Protein AF-A0A661IWX7-F1 (afdb_monomer_lite)

pLDDT: mean 89.45, std 15.86, range [32.53, 98.56]

Structure (mmCIF, N/CA/C/O backbone):
data_AF-A0A661IWX7-F1
#
_entry.id   AF-A0A661IWX7-F1
#
loop_
_atom_site.group_PDB
_atom_site.id
_atom_site.type_symbol
_atom_site.label_atom_id
_atom_site.label_alt_id
_atom_site.label_comp_id
_atom_site.label_asym_id
_atom_site.label_entity_id
_atom_site.label_seq_id
_atom_site.pdbx_PDB_ins_code
_atom_site.Cartn_x
_atom_site.Cartn_y
_atom_site.Cartn_z
_atom_site.occupancy
_atom_site.B_iso_or_equiv
_atom_site.auth_seq_id
_atom_site.auth_comp_id
_atom_site.auth_asym_id
_atom_site.auth_atom_id
_atom_site.pdbx_PDB_model_num
ATOM 1 N N . MET A 1 1 ? -10.440 -7.975 17.833 1.00 95.81 1 MET A N 1
ATOM 2 C CA . MET A 1 1 ? -10.092 -8.667 16.569 1.00 95.81 1 MET A CA 1
ATOM 3 C C . MET A 1 1 ? -9.680 -7.626 15.547 1.00 95.81 1 MET A C 1
ATOM 5 O O . MET A 1 1 ? -10.371 -6.626 15.428 1.00 95.81 1 MET A O 1
ATOM 9 N N . VAL A 1 2 ? -8.567 -7.813 14.842 1.00 97.56 2 VAL A N 1
ATOM 10 C CA . VAL A 1 2 ? -8.062 -6.816 13.883 1.00 97.56 2 VAL A CA 1
ATOM 11 C C . VAL A 1 2 ? -7.703 -7.512 12.577 1.00 97.56 2 VAL A C 1
ATOM 13 O O . VAL A 1 2 ? -7.098 -8.581 12.617 1.00 97.56 2 VAL A O 1
ATOM 16 N N . HIS A 1 3 ? -8.075 -6.932 11.437 1.00 97.31 3 HIS A N 1
ATOM 17 C CA . HIS A 1 3 ? -7.641 -7.404 10.118 1.00 97.31 3 HIS A CA 1
ATOM 18 C C . HIS A 1 3 ? -6.649 -6.437 9.472 1.00 97.31 3 HIS A C 1
ATOM 20 O O . HIS A 1 3 ? -6.544 -5.277 9.860 1.00 97.31 3 HIS A O 1
ATOM 26 N N . THR A 1 4 ? -5.977 -6.877 8.412 1.00 96.31 4 THR A N 1
ATOM 27 C CA . THR A 1 4 ? -4.985 -6.064 7.692 1.00 96.31 4 THR A CA 1
ATOM 28 C C . THR A 1 4 ? -5.441 -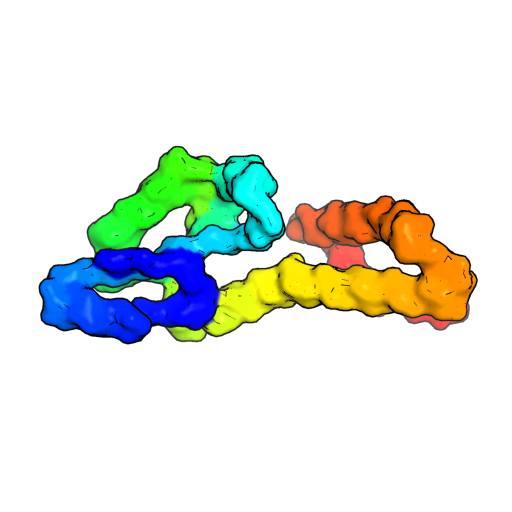5.623 6.303 1.00 96.31 4 THR A C 1
ATOM 30 O O . THR A 1 4 ? -4.654 -5.040 5.576 1.00 96.31 4 THR A O 1
ATOM 33 N N . SER A 1 5 ? -6.700 -5.858 5.909 1.00 94.31 5 SER A N 1
ATOM 34 C CA . SER A 1 5 ? -7.218 -5.421 4.603 1.00 94.31 5 SER A CA 1
ATOM 35 C C . SER A 1 5 ? -7.312 -3.895 4.467 1.00 94.31 5 SER A C 1
ATOM 37 O O . SER A 1 5 ? -7.897 -3.209 5.310 1.00 94.31 5 SER A O 1
ATOM 39 N N . GLY A 1 6 ? -6.792 -3.365 3.357 1.00 91.81 6 GLY A N 1
ATOM 40 C CA . GLY A 1 6 ? -6.927 -1.953 2.993 1.00 91.81 6 GLY A CA 1
ATOM 41 C C . GLY A 1 6 ? -8.312 -1.586 2.457 1.00 91.81 6 GLY A C 1
ATOM 42 O O . GLY A 1 6 ? -8.717 -0.438 2.604 1.00 91.81 6 GLY A O 1
ATOM 43 N N . ALA A 1 7 ? -9.042 -2.551 1.885 1.00 93.44 7 ALA A N 1
ATOM 44 C CA . ALA A 1 7 ? -10.297 -2.320 1.162 1.00 93.44 7 ALA A CA 1
ATOM 45 C C . ALA A 1 7 ? -11.564 -2.648 1.965 1.00 93.44 7 ALA A C 1
ATOM 47 O O . ALA A 1 7 ? -12.617 -2.078 1.697 1.00 93.44 7 ALA A O 1
ATOM 48 N N . LEU A 1 8 ? -11.479 -3.585 2.913 1.00 94.75 8 LEU A N 1
ATOM 49 C CA . LEU A 1 8 ? -12.629 -4.032 3.703 1.00 94.75 8 LEU A CA 1
ATOM 50 C C . LEU A 1 8 ? -12.817 -3.125 4.922 1.00 94.75 8 LEU A C 1
ATOM 52 O O . LEU A 1 8 ? -11.833 -2.823 5.599 1.00 94.75 8 LEU A O 1
ATOM 56 N N . SER A 1 9 ? -14.059 -2.714 5.184 1.00 93.94 9 SER A N 1
ATOM 57 C CA . SER A 1 9 ? -14.472 -2.047 6.425 1.00 93.94 9 SER A CA 1
ATOM 58 C C . SER A 1 9 ? -14.585 -3.052 7.575 1.00 93.94 9 SER A C 1
ATOM 60 O O . SER A 1 9 ? -14.536 -4.270 7.373 1.00 93.94 9 SER A O 1
ATOM 62 N N . LEU A 1 10 ? -14.834 -2.551 8.786 1.00 95.94 10 LEU A N 1
ATOM 63 C CA . LEU A 1 10 ? -15.056 -3.389 9.972 1.00 95.94 10 LEU A CA 1
ATOM 64 C C . LEU A 1 10 ? -16.299 -4.290 9.898 1.00 95.94 10 LEU A C 1
ATOM 66 O O . LEU A 1 10 ? -16.433 -5.183 10.736 1.00 95.94 10 LEU A O 1
ATOM 70 N N . ASP A 1 11 ? -17.175 -4.119 8.903 1.00 95.12 11 ASP A N 1
ATOM 71 C CA . ASP A 1 11 ? -18.382 -4.942 8.730 1.00 95.12 11 ASP A CA 1
ATOM 72 C C . ASP A 1 11 ? -18.047 -6.431 8.567 1.00 95.12 11 ASP A C 1
ATOM 74 O O . ASP A 1 11 ? -18.791 -7.303 9.017 1.00 95.12 11 ASP A O 1
ATOM 78 N N . VAL A 1 12 ? -16.874 -6.748 8.007 1.00 96.62 12 VAL A N 1
ATOM 79 C CA . VAL A 1 12 ? -16.395 -8.136 7.878 1.00 96.62 12 VAL A CA 1
ATOM 80 C C . VAL A 1 12 ? -16.095 -8.796 9.228 1.00 96.62 12 VAL A C 1
ATOM 82 O O . VAL A 1 12 ? -15.987 -10.017 9.312 1.00 96.62 12 VAL A O 1
ATOM 85 N N . LEU A 1 13 ? -15.970 -8.001 10.295 1.00 97.25 13 LEU A N 1
ATOM 86 C CA . LEU A 1 13 ? -15.721 -8.448 11.665 1.00 97.25 13 LEU A CA 1
ATOM 87 C C . LEU A 1 13 ? -16.993 -8.430 12.530 1.00 97.25 13 LEU A C 1
ATOM 89 O O . LEU A 1 13 ? -16.903 -8.611 13.747 1.00 97.25 13 LEU A O 1
ATOM 93 N N . GLU A 1 14 ? -18.177 -8.268 11.931 1.00 96.56 14 GLU A N 1
ATOM 94 C CA . GLU A 1 14 ? -19.453 -8.160 12.650 1.00 96.56 14 GLU A CA 1
ATOM 95 C C . 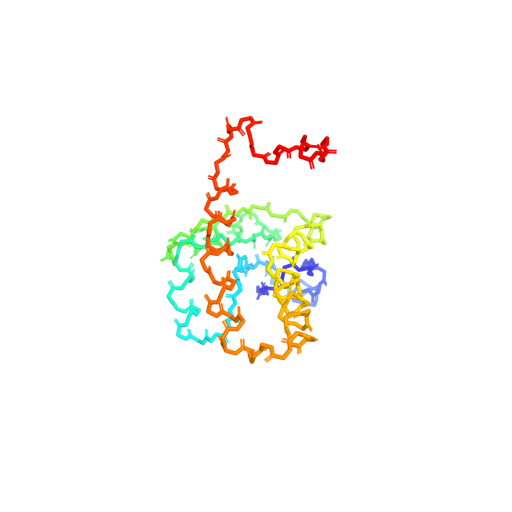GLU A 1 14 ? -19.711 -9.330 13.609 1.00 96.56 14 GLU A C 1
ATOM 97 O O . GLU A 1 14 ? -20.208 -9.135 14.717 1.00 96.56 14 GLU A O 1
ATOM 102 N N . GLY A 1 15 ? -19.318 -10.549 13.229 1.00 97.38 15 GLY A N 1
ATOM 103 C CA . GLY A 1 15 ? -19.431 -11.722 14.100 1.00 97.38 15 GLY A CA 1
ATOM 104 C C . GLY A 1 15 ? -18.653 -11.569 15.412 1.00 97.38 15 GLY A C 1
ATOM 105 O O . GLY A 1 15 ? -19.188 -11.857 16.481 1.00 97.38 15 GLY A O 1
ATOM 106 N N . ALA A 1 16 ? -17.421 -11.052 15.357 1.00 96.88 16 ALA A N 1
ATOM 107 C CA . ALA A 1 16 ? -16.627 -10.794 16.559 1.00 96.88 16 ALA A CA 1
ATOM 108 C C . ALA A 1 16 ? -17.182 -9.623 17.370 1.00 96.88 16 ALA A C 1
ATOM 110 O O . ALA A 1 16 ? -17.198 -9.692 18.598 1.00 96.88 16 ALA A O 1
ATOM 111 N N . ARG A 1 17 ? -17.695 -8.587 16.696 1.00 96.75 17 ARG A N 1
ATOM 112 C CA . ARG A 1 17 ? -18.363 -7.468 17.365 1.00 96.75 17 ARG A CA 1
ATOM 113 C C . ARG A 1 17 ? -19.576 -7.943 18.168 1.00 96.75 17 ARG A C 1
ATOM 115 O O . ARG A 1 17 ? -19.711 -7.590 19.334 1.00 96.75 17 ARG A O 1
ATOM 122 N N . ARG A 1 18 ? -20.416 -8.810 17.590 1.00 97.44 18 ARG A N 1
ATOM 123 C CA . ARG A 1 18 ? -21.568 -9.424 18.283 1.00 97.44 18 ARG A CA 1
ATOM 124 C C . ARG A 1 18 ? -21.166 -10.333 19.440 1.00 97.44 18 ARG A C 1
ATOM 126 O O . ARG A 1 18 ? -21.911 -10.437 20.406 1.00 97.44 18 ARG A O 1
ATOM 133 N N . ALA A 1 19 ? -19.993 -10.954 19.360 1.00 97.75 19 ALA A N 1
ATOM 134 C CA . ALA A 1 19 ? -19.409 -11.714 20.461 1.00 97.75 19 ALA A CA 1
ATOM 135 C C . ALA A 1 19 ? -18.773 -10.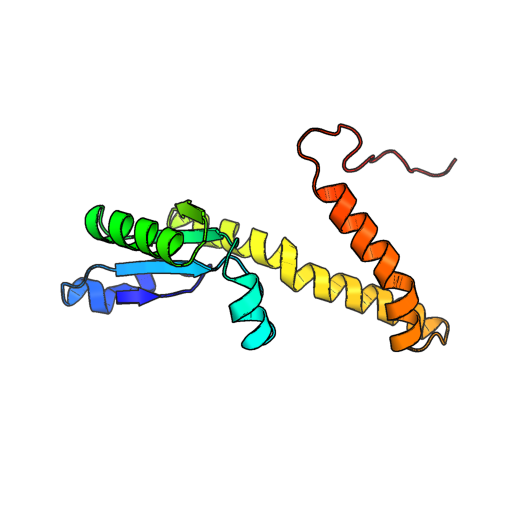824 21.555 1.00 97.75 19 ALA A C 1
ATOM 137 O O . ALA A 1 19 ? -18.185 -11.349 22.496 1.00 97.75 19 ALA A O 1
ATOM 138 N N . GLY A 1 20 ? -18.885 -9.494 21.448 1.00 96.69 20 GLY A N 1
ATOM 139 C CA . GLY A 1 20 ? -18.405 -8.533 22.444 1.00 96.69 20 GLY A CA 1
ATOM 140 C C . GLY A 1 20 ? -16.959 -8.072 22.255 1.00 96.69 20 GLY A C 1
ATOM 141 O O . GLY A 1 20 ? -16.427 -7.389 23.126 1.00 96.69 20 GLY A O 1
ATOM 142 N N . ALA A 1 21 ? -16.304 -8.423 21.144 1.00 96.94 21 ALA A N 1
ATOM 143 C CA . ALA A 1 21 ? -14.947 -7.966 20.864 1.00 96.94 21 ALA A CA 1
ATOM 144 C C . ALA A 1 21 ? -14.936 -6.576 20.210 1.00 96.94 21 ALA A C 1
ATOM 146 O O . ALA A 1 21 ? -15.736 -6.281 19.323 1.00 96.94 21 ALA A O 1
ATOM 147 N N . GLU A 1 22 ? -13.947 -5.755 20.561 1.00 97.88 22 GLU A N 1
ATOM 148 C CA . GLU A 1 22 ? -13.601 -4.581 19.757 1.00 97.88 22 GLU A CA 1
ATOM 149 C C . GLU A 1 22 ? -13.005 -5.021 18.414 1.00 97.88 22 GLU A C 1
ATOM 151 O O . GLU A 1 22 ? -12.307 -6.044 18.325 1.00 97.88 22 GLU A O 1
ATOM 156 N N . VAL A 1 23 ? -13.279 -4.257 17.357 1.00 98.38 23 VAL A N 1
ATOM 157 C CA . VAL A 1 23 ? -12.885 -4.593 15.986 1.00 98.38 23 VAL A CA 1
ATOM 158 C C . VAL A 1 23 ? -12.120 -3.449 15.330 1.00 98.38 23 VAL A C 1
ATOM 160 O O . VAL A 1 23 ? -12.449 -2.280 15.515 1.00 98.38 23 VAL A O 1
ATOM 163 N N . GLY A 1 24 ? -11.073 -3.783 14.578 1.00 97.88 24 GLY A N 1
ATOM 164 C CA . GLY A 1 24 ? -10.211 -2.795 13.934 1.00 97.88 24 GLY A CA 1
ATOM 165 C C . GLY A 1 24 ? -9.596 -3.275 12.622 1.00 97.88 24 GLY A C 1
ATOM 166 O O . GLY A 1 24 ? -9.606 -4.463 12.297 1.00 97.88 24 GLY A O 1
ATOM 167 N N . SER A 1 25 ? -9.015 -2.335 11.891 1.00 98.06 25 SER A N 1
ATOM 168 C CA . SER A 1 25 ? -8.183 -2.555 10.717 1.00 98.06 25 SER A CA 1
ATOM 169 C C . SER A 1 25 ? -6.819 -1.917 10.948 1.00 98.06 25 SER A C 1
ATOM 171 O O . SER A 1 25 ? -6.736 -0.776 11.394 1.00 98.06 25 SER A O 1
ATOM 173 N N . PHE A 1 26 ? -5.763 -2.631 10.575 1.00 97.88 26 PHE A N 1
ATOM 174 C CA . PHE A 1 26 ? -4.370 -2.197 10.657 1.00 97.88 26 PHE A CA 1
ATOM 175 C C . PHE A 1 26 ? -3.677 -2.565 9.342 1.00 97.88 26 PHE A C 1
ATOM 177 O O . PHE A 1 26 ? -3.114 -3.648 9.207 1.00 97.88 26 PHE A O 1
ATOM 184 N N . HIS A 1 27 ? -3.826 -1.725 8.318 1.00 97.12 27 HIS A N 1
ATOM 185 C CA . HIS A 1 27 ? -3.350 -2.018 6.963 1.00 97.12 27 HIS A CA 1
ATOM 186 C C . HIS A 1 27 ? -1.987 -1.367 6.709 1.00 97.12 27 HIS A C 1
ATOM 188 O O . HIS A 1 27 ? -1.923 -0.139 6.627 1.00 97.12 27 HIS A O 1
ATOM 194 N N . PRO A 1 28 ? -0.905 -2.138 6.524 1.00 94.81 28 PRO A N 1
ATOM 195 C CA . PRO A 1 28 ? 0.365 -1.581 6.084 1.00 94.81 28 PRO A CA 1
ATOM 196 C C . PRO A 1 28 ? 0.245 -1.114 4.630 1.00 94.81 28 PRO A C 1
ATOM 198 O O . PRO A 1 28 ? 0.038 -1.929 3.733 1.00 94.81 28 PRO A O 1
ATOM 201 N N . CYS A 1 29 ? 0.372 0.191 4.379 1.00 93.75 29 CYS A N 1
ATOM 202 C CA . CYS A 1 29 ? 0.320 0.766 3.033 1.00 93.75 29 CYS A CA 1
ATOM 203 C C . CYS A 1 29 ? 1.645 0.555 2.290 1.00 93.75 29 CYS A C 1
ATOM 205 O O . CYS A 1 29 ? 2.334 1.507 1.930 1.00 93.75 29 CYS A O 1
ATOM 207 N N . GLN A 1 30 ? 2.012 -0.708 2.097 1.00 91.44 30 GLN A N 1
ATOM 208 C CA . GLN A 1 30 ? 3.299 -1.123 1.567 1.00 91.44 30 GLN A CA 1
ATOM 209 C C . GLN A 1 30 ? 3.122 -2.358 0.686 1.00 91.44 30 GLN A C 1
ATOM 211 O O . GLN A 1 30 ? 2.409 -3.297 1.037 1.00 91.44 30 GLN A O 1
ATOM 216 N N . ALA A 1 31 ? 3.805 -2.375 -0.458 1.00 86.25 31 ALA A N 1
ATOM 217 C CA . ALA A 1 31 ? 3.884 -3.570 -1.284 1.00 86.25 31 ALA A CA 1
ATOM 218 C C . ALA A 1 31 ? 4.921 -4.534 -0.690 1.00 86.25 31 ALA A C 1
ATOM 220 O O . ALA A 1 31 ? 6.104 -4.198 -0.567 1.00 86.25 31 ALA A O 1
ATOM 221 N N . PHE A 1 32 ? 4.475 -5.738 -0.339 1.00 83.44 32 PHE A N 1
ATOM 222 C CA . PHE A 1 32 ? 5.329 -6.827 0.123 1.00 83.44 32 PHE A CA 1
ATOM 223 C C . PHE A 1 32 ? 5.500 -7.843 -1.003 1.00 83.44 32 PHE A C 1
ATOM 225 O O . PHE A 1 32 ? 4.537 -8.499 -1.390 1.00 83.44 32 PHE A O 1
ATOM 232 N N . ALA A 1 33 ? 6.714 -7.959 -1.544 1.00 79.88 33 ALA A N 1
ATOM 233 C CA . ALA A 1 33 ? 7.025 -8.957 -2.569 1.00 79.88 33 ALA A CA 1
ATOM 234 C C . ALA A 1 33 ? 7.764 -10.180 -1.997 1.00 79.88 33 ALA A C 1
ATOM 236 O O . ALA A 1 33 ? 7.558 -11.288 -2.485 1.00 79.88 33 ALA A O 1
ATOM 237 N N . THR A 1 34 ? 8.554 -10.014 -0.929 1.00 85.75 34 THR A N 1
ATOM 238 C CA . THR A 1 34 ? 9.130 -11.120 -0.141 1.00 85.75 34 THR A CA 1
ATOM 239 C C . THR A 1 34 ? 9.070 -10.813 1.356 1.00 85.75 34 THR A C 1
ATOM 241 O O . THR A 1 34 ? 8.839 -9.666 1.746 1.00 85.75 34 THR A O 1
ATOM 244 N N . ILE A 1 35 ? 9.294 -11.824 2.201 1.00 83.50 35 ILE A N 1
ATOM 245 C CA . ILE A 1 35 ? 9.343 -11.656 3.663 1.00 83.50 35 ILE A CA 1
ATOM 246 C C . ILE A 1 35 ? 10.507 -10.739 4.056 1.00 83.50 35 ILE A C 1
ATOM 248 O O . ILE A 1 35 ? 10.338 -9.835 4.868 1.00 83.50 35 ILE A O 1
ATOM 252 N N . GLU A 1 36 ? 11.676 -10.919 3.449 1.00 86.50 36 GLU A N 1
ATOM 253 C CA . GLU A 1 36 ? 12.876 -10.128 3.735 1.00 86.50 36 GLU A CA 1
ATOM 254 C C . GLU A 1 36 ? 12.655 -8.657 3.379 1.00 86.50 36 GLU A C 1
ATOM 256 O O . GLU A 1 36 ? 12.946 -7.770 4.179 1.00 86.50 36 GLU A O 1
ATOM 261 N N . GLN A 1 37 ? 12.077 -8.395 2.204 1.00 83.56 37 GLN A N 1
ATOM 262 C CA . GLN A 1 37 ? 11.714 -7.041 1.794 1.00 83.56 37 GLN A CA 1
ATOM 263 C C . GLN A 1 37 ? 10.618 -6.457 2.682 1.00 83.56 37 GLN A C 1
ATOM 265 O O . GLN A 1 37 ? 10.632 -5.260 2.949 1.00 83.56 37 GLN A O 1
ATOM 270 N N . ALA A 1 38 ? 9.678 -7.276 3.157 1.00 84.00 38 ALA A N 1
ATOM 271 C CA . ALA A 1 38 ? 8.665 -6.822 4.098 1.00 84.00 38 ALA A CA 1
ATOM 272 C C . ALA A 1 38 ? 9.288 -6.364 5.415 1.00 84.00 38 ALA A C 1
ATOM 274 O O . ALA A 1 38 ? 8.986 -5.266 5.868 1.00 84.00 38 ALA A O 1
ATOM 275 N N . LEU A 1 39 ? 10.212 -7.141 5.978 1.00 84.88 39 LEU A N 1
ATOM 276 C CA . LEU A 1 39 ? 10.918 -6.773 7.206 1.00 84.88 39 LEU A CA 1
ATOM 277 C C . LEU A 1 39 ? 11.761 -5.502 7.034 1.00 84.88 39 LEU A C 1
ATOM 279 O O . LEU A 1 39 ? 11.814 -4.679 7.942 1.00 84.88 39 LEU A O 1
ATOM 283 N N . GLN A 1 40 ? 12.385 -5.318 5.868 1.00 85.62 40 GLN A N 1
ATOM 284 C CA . GLN A 1 40 ? 13.194 -4.131 5.573 1.00 85.62 40 GLN A CA 1
ATOM 285 C C . GLN A 1 40 ? 12.355 -2.871 5.335 1.00 85.62 40 GLN A C 1
ATOM 287 O O . GLN A 1 40 ? 12.754 -1.789 5.756 1.00 85.62 40 GLN A O 1
ATOM 292 N N . ASN A 1 41 ? 11.212 -3.002 4.659 1.00 86.31 41 ASN A N 1
ATOM 293 C CA . ASN A 1 41 ? 10.424 -1.860 4.191 1.00 86.31 41 ASN A CA 1
ATOM 294 C C . ASN A 1 41 ? 9.256 -1.500 5.113 1.00 86.31 41 ASN A C 1
ATOM 296 O O . ASN A 1 41 ? 8.662 -0.437 4.945 1.00 86.31 41 ASN A O 1
ATOM 300 N N . LEU A 1 42 ? 8.883 -2.375 6.054 1.00 88.25 42 LEU A N 1
ATOM 301 C CA . LEU A 1 42 ? 7.794 -2.093 6.987 1.00 88.25 42 LEU A CA 1
ATOM 302 C C . LEU A 1 42 ? 8.124 -0.859 7.833 1.00 88.25 42 LEU A C 1
ATOM 304 O O . LEU A 1 42 ? 7.319 0.064 7.886 1.00 88.25 42 LEU A O 1
ATOM 308 N N . SER A 1 43 ? 9.325 -0.791 8.413 1.00 89.31 43 SER A N 1
ATOM 309 C CA . SER A 1 43 ? 9.783 0.417 9.107 1.00 89.31 43 SER A CA 1
ATOM 310 C C . SER A 1 43 ? 9.830 1.604 8.139 1.00 89.31 43 SER A C 1
ATOM 312 O O . SER A 1 43 ? 10.419 1.520 7.063 1.00 89.31 43 SER A O 1
ATOM 314 N N . GLY A 1 44 ? 9.228 2.728 8.526 1.00 89.06 44 GLY A N 1
ATOM 315 C CA . GLY A 1 44 ? 9.085 3.921 7.688 1.00 89.06 44 GLY A CA 1
ATOM 316 C C . GLY A 1 44 ? 7.858 3.920 6.769 1.00 89.06 44 GLY A C 1
ATOM 317 O O . GLY A 1 44 ? 7.593 4.937 6.128 1.00 89.06 44 GLY A O 1
ATOM 318 N N . SER A 1 45 ? 7.083 2.831 6.724 1.00 93.69 45 SER A N 1
ATOM 319 C CA . SER A 1 45 ? 5.787 2.802 6.039 1.00 93.69 45 SER A CA 1
ATOM 320 C C . SER A 1 45 ? 4.698 3.533 6.836 1.00 93.69 45 SER A C 1
ATOM 322 O O . SER A 1 45 ? 4.882 3.936 7.989 1.00 93.69 45 SER A O 1
ATOM 324 N N . THR A 1 46 ? 3.529 3.697 6.217 1.00 96.44 46 THR A N 1
ATOM 325 C CA . THR A 1 46 ? 2.330 4.238 6.868 1.00 96.44 46 THR A CA 1
ATOM 326 C C . THR A 1 46 ? 1.280 3.145 7.055 1.00 96.44 46 THR A C 1
ATOM 328 O O . THR A 1 46 ? 0.947 2.429 6.109 1.00 96.44 46 THR A O 1
ATOM 331 N N . ILE A 1 47 ? 0.712 3.042 8.255 1.00 97.94 47 ILE A N 1
ATOM 332 C CA . ILE A 1 47 ? -0.409 2.153 8.566 1.00 97.94 47 ILE A CA 1
ATOM 333 C C . ILE A 1 47 ? -1.740 2.903 8.421 1.00 97.94 47 ILE A C 1
ATOM 335 O O . ILE A 1 47 ? -1.954 3.943 9.041 1.00 97.94 47 ILE A O 1
ATOM 339 N N . GLY A 1 48 ? -2.664 2.365 7.628 1.00 97.75 48 GLY A N 1
ATOM 340 C CA . GLY A 1 48 ? -4.062 2.795 7.602 1.00 97.75 48 GLY A CA 1
ATOM 341 C C . GLY A 1 48 ? -4.855 2.144 8.735 1.00 97.75 48 GLY A C 1
ATOM 342 O O . GLY A 1 48 ? -4.943 0.914 8.796 1.00 97.75 48 GLY A O 1
ATOM 343 N N . ILE A 1 49 ? -5.440 2.962 9.611 1.00 98.38 49 ILE A N 1
ATOM 344 C CA . ILE A 1 49 ? -6.139 2.516 10.821 1.00 98.38 49 ILE A CA 1
ATOM 345 C C . ILE A 1 49 ? -7.628 2.865 10.761 1.00 98.38 49 ILE A C 1
ATOM 347 O O . ILE A 1 49 ? -8.007 4.001 10.481 1.00 98.38 49 ILE A O 1
ATOM 351 N N . GLU A 1 50 ? -8.457 1.882 11.100 1.00 97.50 50 GLU A N 1
ATOM 352 C CA . GLU A 1 50 ? -9.891 2.012 11.381 1.00 97.50 50 GLU A CA 1
ATOM 353 C C . GLU A 1 50 ? -10.166 1.244 12.683 1.00 97.50 50 GLU A C 1
ATOM 355 O O . GLU A 1 50 ? -9.601 0.169 12.884 1.00 97.50 50 GLU A O 1
ATOM 360 N N . ALA A 1 51 ? -10.986 1.765 13.593 1.00 97.44 51 ALA A N 1
ATOM 361 C CA . ALA A 1 51 ? -11.247 1.109 14.875 1.00 97.44 51 ALA A CA 1
ATOM 362 C C . ALA A 1 51 ? -12.665 1.401 15.369 1.00 97.44 51 ALA A C 1
ATOM 364 O O . ALA A 1 51 ? -13.164 2.513 15.210 1.00 97.44 51 ALA A O 1
ATOM 365 N N . SER A 1 52 ? -13.295 0.414 16.009 1.00 96.56 52 SER A N 1
ATOM 366 C CA . SER A 1 52 ? -14.655 0.531 16.548 1.00 96.56 52 SER A CA 1
ATOM 367 C C . SER A 1 52 ? -14.758 1.388 17.810 1.00 96.56 52 SER A C 1
ATOM 369 O O . SER A 1 52 ? -15.864 1.703 18.240 1.00 96.56 52 SER A O 1
ATOM 371 N N . SER A 1 53 ? -13.632 1.711 18.445 1.00 96.81 53 SER A N 1
ATOM 372 C CA . SER A 1 53 ? -13.579 2.481 19.685 1.00 96.81 53 SER A CA 1
ATOM 373 C C . SER A 1 53 ? -12.326 3.348 19.750 1.00 96.81 53 SER A C 1
ATOM 375 O O . SER A 1 53 ? -11.318 3.086 19.089 1.00 96.81 53 SER A O 1
ATOM 377 N N . GLU A 1 54 ? -12.380 4.357 20.614 1.00 97.31 54 GLU A N 1
ATOM 378 C CA . GLU A 1 54 ? -11.246 5.227 20.913 1.00 97.31 54 GLU A CA 1
ATOM 379 C C . GLU A 1 54 ? -10.083 4.468 21.573 1.00 97.31 54 GLU A C 1
ATOM 381 O O . GLU A 1 54 ? -8.922 4.684 21.230 1.00 97.31 54 GLU A O 1
ATOM 386 N N . GLY A 1 55 ? -10.394 3.538 22.484 1.00 98.19 55 GLY A N 1
ATOM 387 C CA . GLY A 1 55 ? -9.393 2.743 23.196 1.00 98.19 55 GLY A CA 1
ATOM 388 C C . GLY A 1 55 ? -8.591 1.846 22.256 1.00 98.19 55 GLY A C 1
ATOM 389 O O .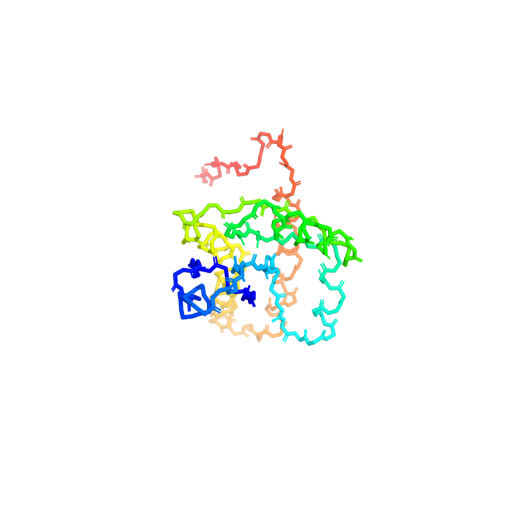 GLY A 1 55 ? -7.357 1.874 22.276 1.00 98.19 55 GLY A O 1
ATOM 390 N N . LEU A 1 56 ? -9.283 1.111 21.378 1.00 98.12 56 LEU A N 1
ATOM 391 C CA . LEU A 1 56 ? -8.634 0.293 20.358 1.00 98.12 56 LEU A CA 1
ATOM 392 C C . LEU A 1 56 ? -7.859 1.166 19.369 1.00 98.12 56 LEU A C 1
ATOM 394 O O . LEU A 1 56 ? -6.733 0.826 19.018 1.00 98.12 56 LEU A O 1
ATOM 398 N N . ARG A 1 57 ? -8.414 2.310 18.952 1.00 98.25 57 ARG A N 1
ATOM 399 C CA . ARG A 1 57 ? -7.719 3.233 18.048 1.00 98.25 57 ARG A CA 1
ATOM 400 C C . ARG A 1 57 ? -6.376 3.675 18.622 1.00 98.25 57 ARG A C 1
ATOM 402 O O . ARG A 1 57 ? -5.361 3.532 17.951 1.00 98.25 57 ARG A O 1
ATOM 409 N N . ALA A 1 58 ? -6.360 4.151 19.865 1.00 98.50 58 ALA A N 1
ATOM 410 C CA . ALA A 1 58 ? -5.137 4.600 20.521 1.00 98.50 58 ALA A CA 1
ATOM 411 C C . ALA A 1 58 ? -4.111 3.464 20.682 1.00 98.50 58 ALA A C 1
ATOM 413 O O . ALA A 1 58 ? -2.910 3.701 20.583 1.00 98.50 58 ALA A O 1
ATOM 414 N N . LEU A 1 59 ? -4.567 2.228 20.924 1.00 98.56 59 LEU A N 1
ATOM 415 C CA . LEU A 1 59 ? -3.692 1.054 20.940 1.00 98.56 59 LEU A CA 1
ATOM 416 C C . LEU A 1 59 ? -3.048 0.810 19.573 1.00 98.56 59 LEU A C 1
ATOM 418 O O . LEU A 1 59 ? -1.836 0.636 19.505 1.00 98.56 59 LEU A O 1
ATOM 422 N N . LEU A 1 60 ? -3.838 0.823 18.499 1.00 98.50 60 LEU A N 1
ATOM 423 C CA . LEU A 1 60 ? -3.335 0.601 17.144 1.00 98.50 60 LEU A CA 1
ATOM 424 C C . LEU A 1 60 ? -2.368 1.708 16.705 1.00 98.50 60 LEU A C 1
ATOM 426 O O . LEU A 1 60 ? -1.343 1.412 16.106 1.00 98.50 60 LEU A O 1
ATOM 430 N N . GLU A 1 61 ? -2.647 2.968 17.033 1.00 98.56 61 GLU A N 1
ATOM 431 C CA . GLU A 1 61 ? -1.746 4.088 16.727 1.00 98.56 61 GLU A CA 1
ATOM 432 C C . GLU A 1 61 ? -0.373 3.900 17.390 1.00 98.56 61 GLU A C 1
ATOM 434 O O . GLU A 1 61 ? 0.644 3.959 16.702 1.00 98.56 61 GLU A O 1
ATOM 439 N N . ARG A 1 62 ? -0.343 3.544 18.683 1.00 98.50 62 ARG A N 1
ATOM 440 C CA . ARG A 1 62 ? 0.911 3.216 19.383 1.00 98.50 62 ARG A CA 1
ATOM 441 C C . ARG A 1 62 ? 1.623 2.011 18.778 1.00 98.50 62 ARG A C 1
ATOM 443 O O . ARG A 1 62 ? 2.825 2.060 18.570 1.00 98.50 62 ARG A O 1
ATOM 450 N N . MET A 1 63 ? 0.889 0.949 18.437 1.00 98.12 63 MET A N 1
ATOM 451 C CA . MET A 1 63 ? 1.485 -0.229 17.799 1.00 98.12 63 MET A CA 1
ATOM 452 C C . MET A 1 63 ? 2.170 0.111 16.471 1.00 98.12 63 MET A C 1
ATOM 454 O O . MET A 1 63 ? 3.196 -0.486 16.165 1.00 98.12 63 MET A O 1
ATOM 458 N N . ALA A 1 64 ? 1.615 1.036 15.679 1.00 98.06 64 ALA A N 1
ATOM 459 C CA . ALA A 1 64 ? 2.252 1.502 14.448 1.00 98.06 64 ALA A CA 1
ATOM 460 C C . ALA A 1 64 ? 3.570 2.234 14.742 1.00 98.06 64 ALA A C 1
ATOM 462 O O . ALA A 1 64 ? 4.577 1.952 14.095 1.00 98.06 64 ALA A O 1
ATOM 463 N N . GLU A 1 65 ? 3.580 3.115 15.742 1.00 97.75 65 GLU A N 1
ATOM 464 C CA . GLU A 1 65 ? 4.787 3.830 16.171 1.00 97.75 65 GLU A CA 1
ATOM 465 C C . GLU A 1 65 ? 5.861 2.868 16.707 1.00 97.75 65 GLU A C 1
ATOM 467 O O . GLU A 1 65 ? 7.024 2.973 16.317 1.00 97.75 65 GLU A O 1
ATOM 472 N N . ASP A 1 66 ? 5.471 1.879 17.518 1.00 97.19 66 ASP A N 1
ATOM 473 C CA . ASP A 1 66 ? 6.371 0.880 18.110 1.00 97.19 66 ASP A CA 1
ATOM 474 C C . ASP A 1 66 ? 7.103 0.039 17.047 1.00 97.19 66 ASP A C 1
ATOM 476 O O . ASP A 1 66 ? 8.240 -0.387 17.261 1.00 97.19 66 ASP A O 1
ATOM 480 N N . ILE A 1 67 ? 6.482 -0.179 15.880 1.00 94.81 67 ILE A N 1
ATOM 481 C CA . ILE A 1 67 ? 7.101 -0.871 14.733 1.00 94.81 67 ILE A CA 1
ATOM 482 C C . ILE A 1 67 ? 7.778 0.090 13.740 1.00 94.81 67 ILE A C 1
ATOM 484 O O . ILE A 1 67 ? 8.102 -0.300 12.616 1.00 94.81 67 ILE A O 1
ATOM 488 N N . GLY A 1 68 ? 7.980 1.352 14.127 1.00 95.62 68 GLY A N 1
ATOM 489 C CA . GLY A 1 68 ? 8.658 2.364 13.317 1.00 95.62 68 GLY A CA 1
ATOM 490 C C . GLY A 1 68 ? 7.841 2.870 12.127 1.00 95.62 68 GLY A C 1
ATOM 491 O O . GLY A 1 68 ? 8.415 3.383 11.167 1.00 95.62 68 GLY A O 1
ATOM 492 N N . CYS A 1 69 ? 6.518 2.709 12.147 1.00 97.19 69 CYS A N 1
ATOM 493 C CA . CYS A 1 69 ? 5.617 3.221 11.119 1.00 97.19 69 CYS A CA 1
ATOM 494 C C . CYS A 1 69 ? 4.967 4.543 11.546 1.00 97.19 69 CYS A C 1
ATOM 496 O O . CYS A 1 69 ? 4.758 4.818 12.724 1.00 97.19 69 CYS A O 1
ATOM 498 N N . SER A 1 70 ? 4.566 5.341 10.558 1.00 97.75 70 SER A N 1
ATOM 499 C CA . SER A 1 70 ? 3.553 6.386 10.760 1.00 97.75 70 SER A CA 1
ATOM 500 C C . SER A 1 70 ? 2.149 5.794 10.602 1.00 97.75 70 SER A C 1
ATOM 502 O O . SER A 1 70 ? 1.997 4.659 10.145 1.00 97.75 70 SER A O 1
ATOM 504 N N . TYR A 1 71 ? 1.102 6.547 10.934 1.00 98.06 71 TYR A N 1
ATOM 505 C CA . TYR A 1 71 ? -0.274 6.110 10.703 1.00 98.06 71 TYR A CA 1
ATOM 506 C C . TYR A 1 71 ? -1.164 7.212 10.141 1.00 98.06 71 TYR A C 1
ATOM 508 O O . TYR A 1 71 ? -0.915 8.406 10.304 1.00 98.06 71 TYR A O 1
ATOM 516 N N . VAL A 1 72 ? -2.245 6.781 9.496 1.00 97.69 72 VAL A N 1
ATOM 517 C CA . VAL A 1 72 ? -3.360 7.625 9.071 1.00 97.69 72 VAL A CA 1
ATOM 518 C C . VAL A 1 72 ? -4.673 6.955 9.447 1.00 97.69 72 VAL A C 1
ATOM 520 O O . VAL A 1 72 ? -4.819 5.736 9.354 1.00 97.69 72 VAL A O 1
ATOM 523 N N . ARG A 1 73 ? -5.653 7.757 9.859 1.00 97.00 73 ARG A N 1
ATOM 524 C CA . ARG A 1 73 ? -7.010 7.273 10.126 1.00 97.00 73 ARG A CA 1
ATOM 525 C C . ARG A 1 73 ? -7.771 7.212 8.811 1.00 97.00 73 ARG A C 1
ATOM 527 O O . ARG A 1 73 ? -7.824 8.209 8.092 1.00 97.00 73 ARG A O 1
ATOM 534 N N . VAL A 1 74 ? -8.353 6.060 8.502 1.00 95.81 74 VAL A N 1
ATOM 535 C CA . VAL A 1 74 ? -9.141 5.851 7.285 1.00 95.81 74 VAL A CA 1
ATOM 536 C C . VAL A 1 74 ? -10.587 5.602 7.703 1.00 95.81 74 VAL A C 1
ATOM 538 O O . VAL A 1 74 ? -10.846 4.598 8.367 1.00 95.81 74 VAL A O 1
ATOM 541 N N . PRO A 1 75 ? -11.527 6.500 7.362 1.00 91.75 75 PRO A N 1
ATOM 542 C CA . PRO A 1 75 ? -12.927 6.281 7.687 1.00 91.75 75 PRO A CA 1
ATOM 543 C C . PRO A 1 75 ? -13.498 5.128 6.841 1.00 91.75 75 PRO A C 1
ATOM 545 O O . PRO A 1 75 ? -13.011 4.911 5.723 1.00 91.75 75 PRO A O 1
ATOM 548 N N . PRO A 1 76 ? -14.529 4.413 7.327 1.00 89.56 76 PRO A N 1
ATOM 549 C CA . PRO A 1 76 ? -15.109 3.259 6.635 1.00 89.56 76 PRO A CA 1
ATOM 550 C C . PRO A 1 76 ? -15.487 3.557 5.173 1.00 89.56 76 PRO A C 1
ATOM 552 O O . PRO A 1 76 ? -15.127 2.814 4.260 1.00 89.56 76 PRO A O 1
ATOM 555 N N . GLU A 1 77 ? -16.135 4.698 4.925 1.00 92.12 77 GLU A N 1
ATOM 556 C CA . GLU A 1 77 ? -16.557 5.162 3.599 1.00 92.12 77 GLU A CA 1
ATOM 557 C C . GLU A 1 77 ? -15.384 5.491 2.660 1.00 92.12 77 GLU A C 1
ATOM 559 O O . GLU A 1 77 ? -15.530 5.479 1.438 1.00 92.12 77 GLU A O 1
ATOM 564 N N . GLY A 1 78 ? -14.200 5.752 3.218 1.00 92.69 78 GLY A N 1
ATOM 565 C CA . GLY A 1 78 ? -12.985 6.077 2.478 1.00 92.69 78 GLY A CA 1
ATOM 566 C C . GLY A 1 78 ? -12.139 4.863 2.093 1.00 92.69 78 GLY A C 1
ATOM 567 O O . GLY A 1 78 ? -11.214 5.014 1.295 1.00 92.69 78 GLY A O 1
ATOM 568 N N . LYS A 1 79 ? -12.429 3.664 2.619 1.00 92.62 79 LYS A N 1
ATOM 569 C CA . LYS A 1 79 ? -11.568 2.471 2.473 1.00 92.62 79 LYS A CA 1
ATOM 570 C C . LYS A 1 79 ? -11.333 2.076 1.019 1.00 92.62 79 LYS A C 1
ATOM 572 O O . LYS A 1 79 ? -10.199 1.794 0.633 1.00 92.62 79 LYS A O 1
ATOM 577 N N . VAL A 1 80 ? -12.377 2.125 0.192 1.00 93.69 80 VAL A N 1
ATOM 578 C CA . VAL A 1 80 ? -12.273 1.801 -1.239 1.00 93.69 80 VAL A CA 1
ATOM 579 C C . VAL A 1 80 ? -11.366 2.796 -1.963 1.00 93.69 80 VAL A C 1
ATOM 581 O O . VAL A 1 80 ? -10.472 2.379 -2.696 1.00 93.69 80 VAL A O 1
ATOM 584 N N . LEU A 1 81 ? -11.545 4.101 -1.730 1.00 95.50 81 LEU A N 1
ATOM 585 C CA . LEU A 1 81 ? -10.722 5.141 -2.357 1.00 95.50 81 LEU A CA 1
ATOM 586 C C . LEU A 1 81 ? -9.267 5.083 -1.880 1.00 95.50 81 LEU A C 1
ATOM 588 O O . LEU A 1 81 ? -8.349 5.152 -2.695 1.00 95.50 81 LEU A O 1
ATOM 592 N N . TYR A 1 82 ? -9.058 4.905 -0.577 1.00 95.25 82 TYR A N 1
ATOM 593 C CA . TYR A 1 82 ? -7.741 4.722 0.026 1.00 95.25 82 TYR A CA 1
ATOM 594 C C . TYR A 1 82 ? -7.002 3.522 -0.584 1.00 95.25 82 TYR A C 1
ATOM 596 O O . TYR A 1 82 ? -5.854 3.650 -1.013 1.00 95.25 82 TYR A O 1
ATOM 604 N N . HIS A 1 83 ? -7.664 2.365 -0.684 1.00 93.62 83 HIS A N 1
ATOM 605 C CA . HIS A 1 83 ? -7.049 1.175 -1.264 1.00 93.62 83 HIS A CA 1
ATOM 606 C C . HIS A 1 83 ? -6.802 1.329 -2.766 1.00 93.62 83 HIS A C 1
ATOM 608 O O . HIS A 1 83 ? -5.734 0.955 -3.247 1.00 93.62 83 HIS A O 1
ATOM 614 N N . ALA A 1 84 ? -7.740 1.928 -3.504 1.00 95.06 84 ALA A N 1
ATOM 615 C CA . ALA A 1 84 ? -7.546 2.227 -4.916 1.00 95.06 84 ALA A CA 1
ATOM 616 C C . ALA A 1 84 ? -6.309 3.112 -5.125 1.00 95.06 84 ALA A C 1
ATOM 618 O O . ALA A 1 84 ? -5.465 2.777 -5.950 1.00 95.06 84 ALA A O 1
ATOM 619 N N . ALA A 1 85 ? -6.129 4.176 -4.336 1.00 95.12 85 ALA A N 1
ATOM 620 C CA . ALA A 1 85 ? -4.933 5.015 -4.418 1.00 95.12 85 ALA A CA 1
ATOM 621 C C . ALA A 1 85 ? -3.637 4.197 -4.245 1.00 95.12 85 ALA A C 1
ATOM 623 O O . ALA A 1 85 ? -2.707 4.347 -5.039 1.00 95.12 85 ALA A O 1
ATOM 624 N N . ALA A 1 86 ? -3.600 3.276 -3.275 1.00 94.31 86 ALA A N 1
ATOM 625 C CA . ALA A 1 86 ? -2.461 2.380 -3.074 1.00 94.31 86 ALA A CA 1
ATOM 626 C C . ALA A 1 86 ? -2.229 1.433 -4.270 1.00 94.31 86 ALA A C 1
ATOM 628 O O . ALA A 1 86 ? -1.088 1.256 -4.700 1.00 94.31 86 ALA A O 1
ATOM 629 N N . VAL A 1 87 ? -3.294 0.870 -4.852 1.00 93.81 87 VAL A N 1
ATOM 630 C CA . VAL A 1 87 ? -3.233 0.000 -6.043 1.00 93.81 87 VAL A CA 1
ATOM 631 C C . VAL A 1 87 ? -2.670 0.751 -7.252 1.00 93.81 87 VAL A C 1
ATOM 633 O O . VAL A 1 87 ? -1.784 0.242 -7.942 1.00 93.81 87 VAL A O 1
ATOM 636 N N . PHE A 1 88 ? -3.130 1.980 -7.492 1.00 94.62 88 PHE A N 1
ATOM 637 C CA . PHE A 1 88 ? -2.623 2.817 -8.582 1.00 94.62 88 PHE A CA 1
ATOM 638 C C . PHE A 1 88 ? -1.143 3.169 -8.390 1.00 94.62 88 PHE A C 1
ATOM 640 O O . PHE A 1 88 ? -0.370 3.116 -9.345 1.00 94.62 88 PHE A O 1
ATOM 647 N N . ALA A 1 89 ? -0.734 3.476 -7.157 1.00 92.56 89 ALA A N 1
ATOM 648 C CA . ALA A 1 89 ? 0.650 3.816 -6.835 1.00 92.56 89 ALA A CA 1
ATOM 649 C C . ALA A 1 89 ? 1.614 2.612 -6.846 1.00 92.56 89 ALA A C 1
ATOM 651 O O . ALA A 1 89 ? 2.827 2.818 -6.872 1.00 92.56 89 ALA A O 1
ATOM 652 N N . SER A 1 90 ? 1.111 1.370 -6.828 1.00 91.50 90 SER A N 1
ATOM 653 C CA . SER A 1 90 ? 1.941 0.161 -6.725 1.00 91.50 90 SER A CA 1
ATOM 654 C C . SER A 1 90 ? 1.649 -0.871 -7.821 1.00 91.50 90 SER A C 1
ATOM 656 O O . SER A 1 90 ? 2.426 -0.995 -8.768 1.00 91.50 90 SER A O 1
ATOM 658 N N . ASN A 1 91 ? 0.533 -1.599 -7.746 1.00 92.25 91 ASN A N 1
ATOM 659 C CA . ASN A 1 91 ? 0.182 -2.678 -8.676 1.00 92.25 91 ASN A CA 1
ATOM 660 C C . ASN A 1 91 ? 0.165 -2.214 -10.140 1.00 92.25 91 ASN A C 1
ATOM 662 O O . ASN A 1 91 ? 0.663 -2.907 -11.032 1.00 92.25 91 ASN A O 1
ATOM 666 N N . TYR A 1 92 ? -0.397 -1.035 -10.404 1.00 95.06 92 TYR A N 1
ATOM 667 C CA . TYR A 1 92 ? -0.472 -0.520 -11.771 1.00 95.06 92 TYR A CA 1
ATOM 668 C C . TYR A 1 92 ? 0.874 -0.020 -12.284 1.00 95.06 92 TYR A C 1
ATOM 670 O O . TYR A 1 92 ? 1.146 -0.183 -13.470 1.00 95.06 92 TYR A O 1
ATOM 678 N N . MET A 1 93 ? 1.760 0.468 -11.411 1.00 93.81 93 MET A N 1
ATOM 679 C CA . MET A 1 93 ? 3.141 0.775 -11.795 1.00 93.81 93 MET A CA 1
ATOM 680 C C . MET A 1 93 ? 3.829 -0.467 -12.383 1.00 93.81 93 MET A C 1
ATOM 682 O O . MET A 1 93 ? 4.432 -0.386 -13.449 1.00 93.81 93 MET A O 1
ATOM 686 N N . VAL A 1 94 ? 3.679 -1.633 -11.743 1.00 93.75 94 VAL A N 1
ATOM 687 C CA . VAL A 1 94 ? 4.244 -2.900 -12.247 1.00 93.75 94 VAL A CA 1
ATOM 688 C C . VAL A 1 94 ? 3.686 -3.243 -13.629 1.00 93.75 94 VAL A C 1
ATOM 690 O O . VAL A 1 94 ? 4.438 -3.623 -14.523 1.00 93.75 94 VAL A O 1
ATOM 693 N N . THR A 1 95 ? 2.380 -3.055 -13.826 1.00 96.25 95 THR A N 1
ATOM 694 C CA . THR A 1 95 ? 1.717 -3.322 -15.113 1.00 96.25 95 THR A CA 1
ATOM 695 C C . THR A 1 95 ? 2.213 -2.380 -16.212 1.00 96.25 95 THR A C 1
ATOM 697 O O . THR A 1 95 ? 2.498 -2.822 -17.322 1.00 96.25 95 THR A O 1
ATOM 700 N N . LEU A 1 96 ? 2.366 -1.087 -15.915 1.00 96.75 96 LEU A N 1
ATOM 701 C CA . LEU A 1 96 ? 2.891 -0.102 -16.864 1.00 96.75 96 LEU A CA 1
ATOM 702 C C . LEU A 1 96 ? 4.337 -0.416 -17.264 1.00 96.75 96 LEU A C 1
ATOM 704 O O . LEU A 1 96 ? 4.683 -0.321 -18.442 1.00 96.75 96 LEU A O 1
ATOM 708 N N . VAL A 1 97 ? 5.166 -0.833 -16.303 1.00 97.00 97 VAL A N 1
ATOM 709 C CA . VAL A 1 97 ? 6.540 -1.277 -16.573 1.00 97.00 97 VAL A CA 1
ATOM 710 C C . VAL A 1 97 ? 6.543 -2.529 -17.448 1.00 97.00 97 VAL A C 1
ATOM 712 O O . VAL A 1 97 ? 7.302 -2.581 -18.412 1.00 97.00 97 VAL A O 1
ATOM 715 N N . ASP A 1 98 ? 5.677 -3.509 -17.180 1.00 97.44 98 ASP A N 1
ATOM 716 C CA . ASP A 1 98 ? 5.564 -4.708 -18.017 1.00 97.44 98 ASP A CA 1
ATOM 717 C C . ASP A 1 98 ? 5.189 -4.373 -19.466 1.00 97.44 98 ASP A C 1
ATOM 719 O O . ASP A 1 98 ? 5.825 -4.859 -20.402 1.00 97.44 98 ASP A O 1
ATOM 723 N N . VAL A 1 99 ? 4.215 -3.481 -19.667 1.00 98.12 99 VAL A N 1
ATOM 724 C CA . VAL A 1 99 ? 3.841 -3.007 -21.006 1.00 98.12 99 VAL A CA 1
ATOM 725 C C . VAL A 1 99 ? 5.034 -2.354 -21.706 1.00 98.12 99 VAL A C 1
ATOM 727 O O . VAL A 1 99 ? 5.295 -2.668 -22.866 1.00 98.12 99 VAL A O 1
ATOM 730 N N . ALA A 1 100 ? 5.793 -1.497 -21.016 1.00 98.19 100 ALA A N 1
ATOM 731 C CA . ALA A 1 100 ? 6.985 -0.867 -21.582 1.00 98.19 100 ALA A CA 1
ATOM 732 C C . ALA A 1 100 ? 8.054 -1.896 -21.997 1.00 98.19 100 ALA A C 1
ATOM 734 O O . ALA A 1 100 ? 8.632 -1.773 -23.076 1.00 98.19 100 ALA A O 1
ATOM 735 N N . LEU A 1 101 ? 8.276 -2.943 -21.195 1.00 98.19 101 LEU A N 1
ATOM 736 C CA . LEU A 1 101 ? 9.194 -4.034 -21.544 1.00 98.19 101 LEU A CA 1
ATOM 737 C C . LEU A 1 101 ? 8.724 -4.784 -22.794 1.00 98.19 101 LEU A C 1
ATOM 739 O O . LEU A 1 101 ? 9.514 -4.996 -23.708 1.00 98.19 101 LEU A O 1
ATOM 743 N N . ARG A 1 102 ? 7.429 -5.111 -22.883 1.00 98.06 102 ARG A N 1
ATOM 744 C CA . ARG A 1 102 ? 6.847 -5.807 -24.045 1.00 98.06 102 ARG A CA 1
ATOM 745 C C . ARG A 1 102 ? 6.928 -4.991 -25.337 1.00 98.06 102 ARG A C 1
ATOM 747 O O . ARG A 1 102 ? 6.965 -5.565 -26.423 1.00 98.06 102 ARG A O 1
ATOM 754 N N . LEU A 1 103 ? 6.953 -3.659 -25.243 1.00 98.25 103 LEU A N 1
ATOM 755 C CA . LEU A 1 103 ? 7.207 -2.787 -26.394 1.00 98.25 103 LEU A CA 1
ATOM 756 C C . LEU A 1 103 ? 8.664 -2.874 -26.868 1.00 98.25 103 LEU A C 1
ATOM 758 O O . LEU A 1 103 ? 8.898 -2.870 -28.071 1.00 98.25 103 LEU A O 1
ATOM 762 N N . LEU A 1 104 ? 9.631 -2.986 -25.955 1.00 98.25 104 LEU A N 1
ATOM 763 C CA . LEU A 1 104 ? 11.048 -3.143 -26.304 1.00 98.25 104 LEU A CA 1
ATOM 764 C C . LEU A 1 104 ? 11.361 -4.548 -26.836 1.00 98.25 104 LEU A C 1
ATOM 766 O O . LEU A 1 104 ? 12.141 -4.681 -27.774 1.00 98.25 104 LEU A O 1
ATOM 770 N N . GLU A 1 105 ? 10.687 -5.578 -26.322 1.00 97.62 105 GLU A N 1
ATOM 771 C CA . GLU A 1 105 ? 10.763 -6.945 -26.858 1.00 97.62 105 GLU A CA 1
ATOM 772 C C . GLU A 1 105 ? 10.334 -7.006 -28.338 1.00 97.62 105 GLU A C 1
ATOM 774 O O . GLU A 1 105 ? 10.867 -7.803 -29.103 1.00 97.62 105 GLU A O 1
ATOM 779 N N . ARG A 1 106 ? 9.426 -6.122 -28.788 1.00 98.00 106 ARG A N 1
ATOM 780 C CA . ARG A 1 106 ? 9.032 -6.003 -30.210 1.00 98.00 106 ARG A CA 1
ATOM 781 C C . ARG A 1 106 ? 10.134 -5.443 -31.113 1.00 98.00 106 ARG A C 1
ATOM 783 O O . ARG A 1 106 ? 9.983 -5.490 -32.330 1.00 98.00 106 ARG A O 1
ATOM 790 N N . LEU A 1 107 ? 11.188 -4.883 -30.526 1.00 97.81 107 LEU A N 1
ATOM 791 C CA . LEU A 1 107 ? 12.387 -4.398 -31.209 1.00 97.81 107 LEU A CA 1
ATOM 792 C C . LEU A 1 107 ? 13.558 -5.387 -31.062 1.00 97.81 107 LEU A C 1
ATOM 794 O O . LEU A 1 107 ? 14.707 -4.987 -31.230 1.00 97.81 107 LEU A O 1
ATOM 798 N N . ASP A 1 108 ? 13.277 -6.640 -30.686 1.00 97.75 108 ASP A N 1
ATOM 799 C CA . ASP A 1 108 ? 14.262 -7.696 -30.414 1.00 97.75 108 ASP A CA 1
ATOM 800 C C . ASP A 1 108 ? 15.244 -7.366 -29.271 1.00 97.75 108 ASP A C 1
ATOM 802 O O . ASP A 1 108 ? 16.320 -7.958 -29.152 1.00 97.75 108 ASP A O 1
ATOM 806 N N . ILE A 1 109 ? 14.869 -6.441 -28.380 1.00 98.00 109 ILE A N 1
ATOM 807 C CA . ILE A 1 109 ? 15.624 -6.154 -27.158 1.00 98.00 109 ILE A CA 1
ATOM 808 C C . ILE A 1 109 ? 15.202 -7.165 -26.092 1.00 98.00 109 ILE A C 1
ATOM 810 O O . ILE A 1 109 ? 14.048 -7.193 -25.663 1.00 98.00 109 ILE A O 1
ATOM 814 N N . GLU A 1 110 ? 16.149 -7.987 -25.640 1.00 97.81 110 GLU A N 1
ATOM 815 C CA . GLU A 1 110 ? 15.909 -8.969 -24.583 1.00 97.81 110 GLU A CA 1
ATOM 816 C C . GLU A 1 110 ? 15.454 -8.283 -23.280 1.00 97.81 110 GLU A C 1
ATOM 818 O O . GLU A 1 110 ? 15.892 -7.182 -22.939 1.00 97.81 110 GLU A O 1
ATOM 823 N N . ARG A 1 111 ? 14.546 -8.930 -22.545 1.00 96.25 111 ARG A N 1
ATOM 824 C CA . ARG A 1 111 ? 13.847 -8.350 -21.393 1.00 96.25 111 ARG A CA 1
ATOM 825 C C . ARG A 1 111 ? 14.776 -7.852 -20.282 1.00 96.25 111 ARG A C 1
ATOM 827 O O . ARG A 1 111 ? 14.505 -6.811 -19.683 1.00 96.25 111 ARG A O 1
ATOM 834 N N . THR A 1 112 ? 15.860 -8.563 -19.993 1.00 96.75 112 THR A N 1
ATOM 835 C CA . THR A 1 112 ? 16.879 -8.161 -19.013 1.00 96.75 112 THR A CA 1
ATOM 836 C C . THR A 1 112 ? 17.624 -6.915 -19.486 1.00 96.75 112 THR A C 1
ATOM 838 O O . THR A 1 112 ? 17.782 -5.968 -18.712 1.00 96.75 112 THR A O 1
ATOM 841 N N . ALA A 1 113 ? 18.009 -6.857 -20.765 1.00 97.56 113 ALA A N 1
ATOM 842 C CA . ALA A 1 113 ? 18.590 -5.654 -21.367 1.00 97.56 113 ALA A CA 1
ATOM 843 C C . ALA A 1 113 ? 17.605 -4.467 -21.362 1.00 97.56 113 ALA A C 1
ATOM 845 O O . ALA A 1 113 ? 17.980 -3.353 -20.990 1.00 97.56 113 ALA A O 1
ATOM 846 N N . ALA A 1 114 ? 16.331 -4.706 -21.684 1.00 97.94 114 ALA A N 1
ATOM 847 C CA . ALA A 1 114 ? 15.257 -3.716 -21.625 1.00 97.94 114 ALA A CA 1
ATOM 848 C C . ALA A 1 114 ? 15.040 -3.188 -20.196 1.00 97.94 114 ALA A C 1
ATOM 850 O O . ALA A 1 114 ? 14.914 -1.981 -19.990 1.00 97.94 114 ALA A O 1
ATOM 851 N N . MET A 1 115 ? 15.063 -4.064 -19.188 1.00 97.69 115 MET A N 1
ATOM 852 C CA . MET A 1 115 ? 14.987 -3.662 -17.782 1.00 97.69 115 MET A CA 1
ATOM 853 C C . MET A 1 115 ? 16.197 -2.819 -17.371 1.00 97.69 115 MET A C 1
ATOM 855 O O . MET A 1 115 ? 16.036 -1.816 -16.674 1.00 97.69 115 MET A O 1
ATOM 859 N N . GLY A 1 116 ? 17.400 -3.186 -17.820 1.00 97.50 116 GLY A N 1
ATOM 860 C CA . GLY A 1 116 ? 18.610 -2.388 -17.618 1.00 97.50 116 GLY A CA 1
ATOM 861 C C . GLY A 1 116 ? 18.493 -0.988 -18.228 1.00 97.50 116 GLY A C 1
ATOM 862 O O . GLY A 1 116 ? 18.841 -0.007 -17.574 1.00 97.50 116 GLY A O 1
ATOM 863 N N . LEU A 1 117 ? 17.927 -0.889 -19.433 1.00 96.56 117 LEU A N 1
ATOM 864 C CA . LEU A 1 117 ? 17.670 0.371 -20.135 1.00 96.56 117 LEU A CA 1
ATOM 865 C C . LEU A 1 117 ? 16.629 1.240 -19.411 1.00 96.56 117 LEU A C 1
ATOM 867 O O . LEU A 1 117 ? 16.837 2.441 -19.248 1.00 96.56 117 LEU A O 1
ATOM 871 N N . LEU A 1 118 ? 15.521 0.650 -18.952 1.00 97.81 118 LEU A N 1
ATOM 872 C CA . LEU A 1 118 ? 14.422 1.386 -18.314 1.00 97.81 118 LEU A CA 1
ATOM 873 C C . LEU A 1 118 ? 14.676 1.716 -16.837 1.00 97.81 118 LEU A C 1
ATOM 875 O O . LEU A 1 118 ? 14.114 2.682 -16.324 1.00 97.81 118 LEU A O 1
ATOM 879 N N . SER A 1 119 ? 15.519 0.957 -16.134 1.00 97.19 119 SER A N 1
ATOM 880 C CA . SER A 1 119 ? 15.736 1.131 -14.689 1.00 97.19 119 SER A CA 1
ATOM 881 C C . SER A 1 119 ? 16.188 2.547 -14.289 1.00 97.19 119 SER A C 1
ATOM 883 O O . SER A 1 119 ? 15.594 3.105 -13.359 1.00 97.19 119 SER A O 1
ATOM 885 N N . PRO A 1 120 ? 17.182 3.180 -14.949 1.00 96.38 120 PRO A N 1
ATOM 886 C CA . PRO A 1 120 ? 17.560 4.561 -14.648 1.00 96.38 120 PRO A CA 1
ATOM 887 C C . PRO A 1 120 ? 16.418 5.556 -14.887 1.00 96.38 120 PRO A C 1
ATOM 889 O O . PRO A 1 120 ? 16.214 6.454 -14.069 1.00 96.38 120 PRO A O 1
ATOM 892 N N . LEU A 1 121 ? 15.640 5.361 -15.960 1.00 95.75 121 LEU A N 1
ATOM 893 C CA . LEU A 1 121 ? 14.494 6.206 -16.295 1.00 95.75 121 LEU A CA 1
ATOM 894 C C . LEU A 1 121 ? 13.415 6.125 -15.209 1.00 95.75 121 LEU A C 1
ATOM 896 O O . LEU A 1 121 ? 13.006 7.154 -14.681 1.00 95.75 121 LEU A O 1
ATOM 900 N N . LEU A 1 122 ? 13.025 4.913 -14.804 1.00 95.81 122 LEU A N 1
ATOM 901 C CA . LEU A 1 122 ? 12.023 4.684 -13.757 1.00 95.81 122 LEU A CA 1
ATOM 902 C C . LEU A 1 122 ? 12.440 5.296 -12.412 1.00 95.81 122 LEU A C 1
ATOM 904 O O . LEU A 1 122 ? 11.630 5.939 -11.740 1.00 95.81 122 LEU A O 1
ATOM 908 N N . ARG A 1 123 ? 13.715 5.143 -12.029 1.00 93.94 123 ARG A N 1
ATOM 909 C CA . ARG A 1 123 ? 14.260 5.759 -10.808 1.00 93.94 123 ARG A CA 1
ATOM 910 C C . ARG A 1 123 ? 14.211 7.284 -10.877 1.00 93.94 123 ARG A C 1
ATOM 912 O O . ARG A 1 123 ? 13.797 7.910 -9.904 1.00 93.94 123 ARG A O 1
ATOM 919 N N . GLY A 1 124 ? 14.595 7.869 -12.013 1.00 93.75 124 GLY A N 1
ATOM 920 C CA . GLY A 1 124 ? 14.523 9.312 -12.246 1.00 93.75 124 GLY A CA 1
ATOM 921 C C . GLY A 1 124 ? 13.089 9.841 -12.183 1.00 93.75 124 GLY A C 1
ATOM 922 O O . GLY A 1 124 ? 12.822 10.811 -11.478 1.00 93.75 124 GLY A O 1
ATOM 923 N N . THR A 1 125 ? 12.143 9.159 -12.833 1.00 93.00 125 THR A N 1
ATOM 924 C CA . THR A 1 125 ? 10.715 9.506 -12.784 1.00 93.00 125 THR A CA 1
ATOM 925 C C . THR A 1 125 ? 10.188 9.504 -11.351 1.00 93.00 125 THR A C 1
ATOM 927 O O . THR A 1 125 ? 9.571 10.481 -10.929 1.00 93.00 125 THR A O 1
ATOM 930 N N . LEU A 1 126 ? 10.472 8.458 -10.567 1.00 91.69 126 LEU A N 1
ATOM 931 C CA . LEU A 1 126 ? 10.030 8.390 -9.172 1.00 91.69 126 LEU A CA 1
ATOM 932 C C . LEU A 1 126 ? 10.690 9.465 -8.296 1.00 91.69 126 LEU A C 1
ATOM 934 O O . LEU A 1 126 ? 10.031 10.030 -7.426 1.00 91.69 126 LEU A O 1
ATOM 938 N N . ALA A 1 127 ? 11.969 9.776 -8.523 1.00 89.31 127 ALA A N 1
ATOM 939 C CA . ALA A 1 127 ? 12.659 10.853 -7.814 1.00 89.31 127 ALA A CA 1
ATOM 940 C C . ALA A 1 127 ? 12.043 12.232 -8.110 1.00 89.31 127 ALA A C 1
ATOM 942 O O . ALA A 1 127 ? 11.908 13.044 -7.197 1.00 89.31 127 ALA A O 1
ATOM 943 N N . ASN A 1 128 ? 11.602 12.471 -9.347 1.00 86.38 128 ASN A N 1
ATOM 944 C CA . ASN A 1 128 ? 10.970 13.730 -9.747 1.00 86.38 128 ASN A CA 1
ATOM 945 C C . ASN A 1 128 ? 9.564 13.910 -9.153 1.00 86.38 128 ASN A C 1
ATOM 947 O O . ASN A 1 128 ? 9.160 15.036 -8.878 1.00 86.38 128 ASN A O 1
ATOM 951 N N . ILE A 1 129 ? 8.835 12.818 -8.896 1.00 84.81 129 ILE A N 1
ATOM 952 C CA . ILE A 1 129 ? 7.508 12.862 -8.252 1.00 84.81 129 ILE A CA 1
ATOM 953 C C . ILE A 1 129 ? 7.603 13.286 -6.771 1.00 84.81 129 ILE A C 1
ATOM 955 O O . ILE A 1 129 ? 6.657 13.843 -6.222 1.00 84.81 129 ILE A O 1
ATOM 959 N N . LYS A 1 130 ? 8.749 13.078 -6.107 1.00 62.62 130 LYS A N 1
ATOM 960 C CA . LYS A 1 130 ? 8.931 13.287 -4.655 1.00 62.62 130 LYS A CA 1
ATOM 961 C C . LYS A 1 130 ? 8.982 14.748 -4.180 1.00 62.62 130 LYS A C 1
ATOM 963 O O . LYS A 1 130 ? 9.276 14.964 -3.007 1.00 62.62 130 LYS A O 1
ATOM 968 N N . LYS A 1 131 ? 8.706 15.752 -5.016 1.00 52.31 131 LYS A N 1
ATOM 969 C CA . LYS A 1 131 ? 8.687 17.163 -4.590 1.00 52.31 131 LYS A CA 1
ATOM 970 C C . LYS A 1 131 ? 7.258 17.704 -4.449 1.00 52.31 131 LYS A C 1
ATOM 972 O O . LYS A 1 131 ? 6.692 18.184 -5.431 1.00 52.31 131 LYS A O 1
ATOM 977 N N . PRO A 1 132 ? 6.675 17.725 -3.239 1.00 46.62 132 PRO A N 1
ATOM 978 C CA . PRO A 1 132 ? 5.546 18.600 -2.961 1.00 46.62 132 PRO A CA 1
ATOM 979 C C . PRO A 1 132 ? 6.005 20.060 -3.102 1.00 46.62 132 PRO A C 1
ATOM 981 O O . PRO A 1 132 ? 6.859 20.513 -2.343 1.00 46.62 132 PRO A O 1
ATOM 984 N N . GLY A 1 133 ? 5.459 20.786 -4.082 1.00 51.25 133 GLY A N 1
ATOM 985 C CA . GLY A 1 133 ? 5.670 22.231 -4.243 1.00 51.25 133 GLY A CA 1
ATOM 986 C C . GLY A 1 133 ? 6.619 22.677 -5.361 1.00 51.25 133 GLY A C 1
ATOM 987 O O . GLY A 1 133 ? 6.911 23.866 -5.431 1.00 51.25 133 GLY A O 1
ATOM 988 N N . ASP A 1 134 ? 7.079 21.788 -6.246 1.00 47.78 134 ASP A N 1
ATOM 989 C CA . ASP A 1 134 ? 7.754 22.197 -7.488 1.00 47.78 134 ASP A CA 1
ATOM 990 C C . ASP A 1 134 ? 6.696 22.368 -8.602 1.00 47.78 134 ASP A C 1
ATOM 992 O O . ASP A 1 134 ? 6.114 21.366 -9.027 1.00 47.78 134 ASP A O 1
ATOM 996 N N . PRO A 1 135 ? 6.400 23.595 -9.082 1.00 47.34 135 PRO A N 1
ATOM 997 C CA . PRO A 1 135 ? 5.401 23.827 -10.128 1.00 47.34 135 PRO A CA 1
ATOM 998 C C . PRO A 1 135 ? 5.747 23.182 -11.485 1.00 47.34 135 PRO A C 1
ATOM 1000 O O . PRO A 1 135 ? 4.936 23.248 -12.404 1.00 47.34 135 PRO A O 1
ATOM 1003 N N . SER A 1 136 ? 6.915 22.538 -11.613 1.00 49.78 136 SER A N 1
ATOM 1004 C CA . SER A 1 136 ? 7.302 21.716 -12.768 1.00 49.78 136 SER A CA 1
ATOM 1005 C C . SER A 1 136 ? 6.945 20.220 -12.639 1.00 49.78 136 SER A C 1
ATOM 1007 O O . SER A 1 136 ? 7.165 19.441 -13.570 1.00 49.78 136 SER A O 1
ATOM 1009 N N . GLY A 1 137 ? 6.370 19.794 -11.506 1.00 44.75 137 GLY A N 1
ATOM 1010 C CA . GLY A 1 137 ? 5.885 18.431 -11.277 1.00 44.75 137 GLY A CA 1
ATOM 1011 C C . GLY A 1 137 ? 4.673 18.103 -12.152 1.00 44.75 137 GLY A C 1
ATOM 1012 O O . GLY A 1 137 ? 3.546 18.460 -11.824 1.00 44.75 137 GLY A O 1
ATOM 1013 N N . ILE A 1 138 ? 4.934 17.391 -13.253 1.00 49.16 138 ILE A N 1
ATOM 1014 C CA . ILE A 1 138 ? 4.081 17.242 -14.445 1.00 49.16 138 ILE A CA 1
ATOM 1015 C C . ILE A 1 138 ? 3.942 18.572 -15.193 1.00 49.16 138 ILE A C 1
ATOM 1017 O O . ILE A 1 138 ? 2.884 19.201 -15.224 1.00 49.16 138 ILE A O 1
ATOM 1021 N N . ASP A 1 139 ? 5.014 18.959 -15.881 1.00 44.84 139 ASP A N 1
ATOM 1022 C CA . ASP A 1 139 ? 4.891 19.857 -17.018 1.00 44.84 139 ASP A CA 1
ATOM 1023 C C . ASP A 1 139 ? 4.026 19.187 -18.104 1.00 44.84 139 ASP A C 1
ATOM 1025 O O . ASP A 1 139 ? 4.455 18.282 -18.822 1.00 44.84 139 ASP A O 1
ATOM 1029 N N . ARG A 1 140 ? 2.763 19.615 -18.205 1.00 46.59 140 ARG A N 1
ATOM 1030 C CA . ARG A 1 140 ? 1.836 19.205 -19.270 1.00 46.59 140 ARG A CA 1
ATOM 1031 C C . ARG A 1 140 ? 2.172 19.842 -20.629 1.00 46.59 140 ARG A C 1
ATOM 1033 O O . ARG A 1 140 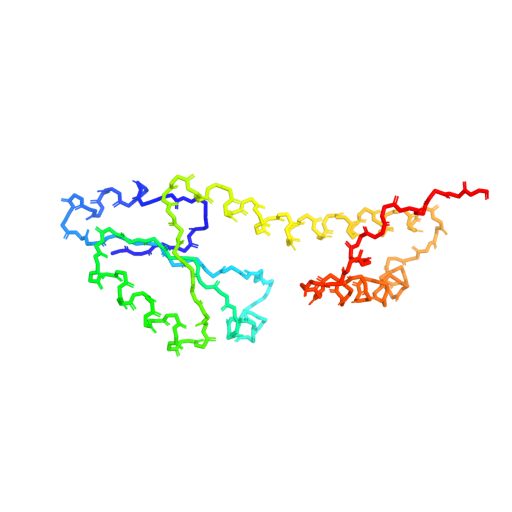? 1.366 19.714 -21.545 1.00 46.59 140 ARG A O 1
ATOM 1040 N N . THR A 1 141 ? 3.299 20.545 -20.782 1.00 40.56 141 THR A N 1
ATOM 1041 C CA . THR A 1 141 ? 3.575 21.354 -21.981 1.00 40.56 141 THR A CA 1
ATOM 1042 C C . THR A 1 141 ? 4.520 20.739 -23.007 1.00 40.56 141 THR A C 1
ATOM 1044 O O . THR A 1 141 ? 4.786 21.389 -24.016 1.00 40.56 141 THR A O 1
ATOM 1047 N N . ASN A 1 142 ? 4.940 19.475 -22.871 1.00 36.34 142 ASN A N 1
ATOM 1048 C CA . ASN A 1 142 ? 5.715 18.834 -23.940 1.00 36.34 142 ASN A CA 1
ATOM 1049 C C . ASN A 1 142 ? 4.820 18.336 -25.097 1.00 36.34 142 ASN A C 1
ATOM 1051 O O . ASN A 1 142 ? 4.709 17.140 -25.364 1.00 36.34 142 ASN A O 1
ATOM 1055 N N . SER A 1 143 ? 4.161 19.280 -25.772 1.00 32.53 143 SER A N 1
ATOM 1056 C CA . SER A 1 143 ? 3.662 19.114 -27.137 1.00 32.53 143 SER A CA 1
ATOM 1057 C C . SER A 1 143 ? 4.811 19.444 -28.095 1.00 32.53 143 SER A C 1
ATOM 1059 O O . SER A 1 143 ? 5.324 20.565 -28.031 1.00 32.53 143 SER A O 1
ATOM 1061 N N . PRO A 1 144 ? 5.232 18.525 -28.980 1.00 44.84 144 PRO A N 1
ATOM 1062 C CA . PRO A 1 144 ? 6.284 18.822 -29.944 1.00 44.84 144 PRO A CA 1
ATOM 1063 C C . PRO A 1 144 ? 5.800 19.901 -30.924 1.00 44.84 144 PRO A C 1
ATOM 1065 O O . PRO A 1 144 ? 4.704 19.792 -31.480 1.00 44.84 144 PRO A O 1
ATOM 1068 N N . ARG A 1 145 ? 6.610 20.950 -31.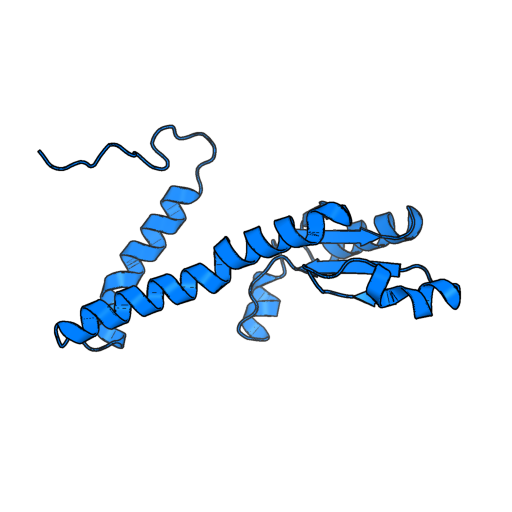101 1.00 42.41 145 ARG A N 1
ATOM 1069 C CA . ARG A 1 145 ? 6.572 21.796 -32.300 1.00 42.41 145 ARG A CA 1
ATOM 1070 C C . ARG A 1 145 ? 7.401 21.150 -33.397 1.00 42.41 145 ARG A C 1
ATOM 1072 O O . ARG A 1 145 ? 8.448 20.563 -33.045 1.00 42.41 145 ARG A O 1
#

Radius of gyration: 19.95 Å; chains: 1; bounding box: 40×36×56 Å

Foldseek 3Di:
DEEAALQAFQVVVVVVVVVVDKYKYWHFLDDDPDPVVCLVVSAATETEIDTPDPVVRVVSCVVCVVSNHHYDYADRVRSNVRVVVSCVVPVVVVVVLVVQLVVVVVVVQDSVNSCVVCVVVVVVLVVLCPDDPDPVSDPVPPDPD

Secondary structure (DSSP, 8-state):
-EE--SS--GGGGHHHHHTT---EEEEE-S--SSHHHHHHHHTT-EEEEEESSHHHHHHHHHHHHHTT-EEEE--GGGHHHHHHHHHHHTHHHHHHHHHHHHHHHTTT--HHHHHHHHHHHHHHHHHHHT-TT-TTTT-TT----

Sequence (145 aa):
MVHTSGALSLDVLEGARRAGAEVGSFHPCQAFATIEQALQNLSGSTIGIEASSEGLRALLERMAEDIGCSYVRVPPEGKVLYHAAAVFASNYMVTLVDVALRLLERLDIERTAAMGLLSPLLRGTLANIKKPGDPSGIDRTNSPR